Protein AF-W1VN50-F1 (afdb_monomer_lite)

Structure (mmCIF, N/CA/C/O backbone):
data_AF-W1VN50-F1
#
_entry.id   AF-W1VN50-F1
#
loop_
_atom_site.group_PDB
_atom_site.id
_atom_site.type_symbol
_atom_site.label_atom_id
_atom_site.label_alt_id
_atom_site.label_comp_id
_atom_site.label_asym_id
_atom_site.label_entity_id
_atom_site.label_seq_id
_atom_site.pdbx_PDB_ins_code
_atom_site.Cartn_x
_atom_site.Cartn_y
_atom_site.Cartn_z
_atom_site.occupancy
_atom_site.B_iso_or_equiv
_atom_site.auth_seq_id
_atom_site.auth_comp_id
_atom_site.auth_asym_id
_atom_site.auth_atom_id
_atom_site.pdbx_PDB_model_num
ATOM 1 N N . ALA A 1 1 ? 24.765 -1.405 -62.405 1.00 42.25 1 ALA A N 1
ATOM 2 C CA . ALA A 1 1 ? 23.324 -1.357 -62.111 1.00 42.25 1 ALA A CA 1
ATOM 3 C C . ALA A 1 1 ? 22.986 0.097 -61.826 1.00 42.25 1 ALA A C 1
ATOM 5 O O . ALA A 1 1 ? 23.658 0.687 -60.992 1.00 42.25 1 ALA A O 1
ATOM 6 N N . GLU A 1 2 ? 22.075 0.696 -62.594 1.00 47.69 2 GLU A N 1
ATOM 7 C CA . GLU A 1 2 ? 21.597 2.065 -62.342 1.00 47.69 2 GLU A CA 1
ATOM 8 C C . GLU A 1 2 ? 20.993 2.128 -60.924 1.00 47.69 2 GLU A C 1
ATOM 10 O O . GLU A 1 2 ? 20.237 1.220 -60.563 1.00 47.69 2 GLU A O 1
ATOM 15 N N . PRO A 1 3 ? 21.337 3.131 -60.097 1.00 59.56 3 PRO A N 1
ATOM 16 C CA . PRO A 1 3 ? 20.810 3.235 -58.743 1.00 59.56 3 PRO A CA 1
ATOM 17 C C . PRO A 1 3 ? 19.298 3.495 -58.790 1.00 59.56 3 PRO A C 1
ATOM 19 O O . PRO A 1 3 ? 18.839 4.464 -59.396 1.00 59.56 3 PRO A O 1
ATOM 22 N N . PHE A 1 4 ? 18.529 2.621 -58.133 1.00 58.59 4 PHE A N 1
ATOM 23 C CA . PHE A 1 4 ? 17.060 2.667 -58.024 1.00 58.59 4 PHE A CA 1
ATOM 24 C C . PHE A 1 4 ? 16.517 4.015 -57.506 1.00 58.59 4 PHE A C 1
ATOM 26 O O . PHE A 1 4 ? 15.360 4.352 -57.744 1.00 58.59 4 PHE A O 1
ATOM 33 N N . GLU A 1 5 ? 17.363 4.811 -56.854 1.00 56.72 5 GLU A N 1
ATOM 34 C CA . GLU A 1 5 ? 17.069 6.136 -56.299 1.00 56.72 5 GLU A CA 1
ATOM 35 C C . GLU A 1 5 ? 16.626 7.167 -57.352 1.00 56.72 5 GLU A C 1
ATOM 37 O O . GLU A 1 5 ? 15.852 8.066 -57.039 1.00 56.72 5 GLU A O 1
ATOM 42 N N . ARG A 1 6 ? 17.038 7.023 -58.622 1.00 62.38 6 ARG A N 1
ATOM 43 C CA . ARG A 1 6 ? 16.635 7.940 -59.711 1.00 62.38 6 ARG A CA 1
ATOM 44 C C . ARG A 1 6 ? 15.176 7.800 -60.153 1.00 62.38 6 ARG A C 1
ATOM 46 O O . ARG A 1 6 ? 14.688 8.658 -60.884 1.00 62.38 6 ARG A O 1
ATOM 53 N N . LEU A 1 7 ? 14.503 6.720 -59.757 1.00 65.81 7 LEU A N 1
ATOM 54 C CA . LEU A 1 7 ? 13.107 6.451 -60.112 1.00 65.81 7 LEU A CA 1
ATOM 55 C C . LEU A 1 7 ? 12.119 6.965 -59.056 1.00 65.81 7 LEU A C 1
ATOM 57 O O . LEU A 1 7 ? 10.909 6.909 -59.277 1.00 65.81 7 LEU A O 1
ATOM 61 N N . LEU A 1 8 ? 12.614 7.464 -57.919 1.00 62.00 8 LEU A N 1
ATOM 62 C CA . LEU A 1 8 ? 11.778 7.985 -56.846 1.00 62.00 8 LEU A CA 1
ATOM 63 C C . LEU A 1 8 ? 11.445 9.471 -57.097 1.00 62.00 8 LEU A C 1
ATOM 65 O O . LEU A 1 8 ? 12.336 10.252 -57.439 1.00 62.00 8 LEU A O 1
ATOM 69 N N . PRO A 1 9 ? 10.175 9.895 -56.942 1.00 67.19 9 PRO A N 1
ATOM 70 C CA . PRO A 1 9 ? 9.801 11.306 -56.998 1.00 67.19 9 PRO A CA 1
ATOM 71 C C . PRO A 1 9 ? 10.597 12.116 -55.968 1.00 67.19 9 PRO A C 1
ATOM 73 O O . PRO A 1 9 ? 10.735 11.683 -54.827 1.00 67.19 9 PRO A O 1
ATOM 76 N N . ALA A 1 10 ? 11.044 13.327 -56.322 1.00 62.62 10 ALA A N 1
ATOM 77 C CA . ALA A 1 10 ? 11.844 14.206 -55.450 1.00 62.62 10 ALA A CA 1
ATOM 78 C C . ALA A 1 10 ? 11.157 14.619 -54.124 1.00 62.62 10 ALA A C 1
ATOM 80 O O . ALA A 1 10 ? 11.752 15.303 -53.298 1.00 62.62 10 ALA A O 1
ATOM 81 N N . THR A 1 11 ? 9.895 14.229 -53.929 1.00 62.69 11 THR A N 1
ATOM 82 C CA . THR A 1 11 ? 9.109 14.422 -52.705 1.00 62.69 11 THR A CA 1
ATOM 83 C C . THR A 1 11 ? 9.267 13.289 -51.690 1.00 62.69 11 THR A C 1
ATOM 85 O O . THR A 1 11 ? 8.787 13.422 -50.568 1.00 62.69 11 THR A O 1
ATOM 88 N N . VAL A 1 12 ? 9.884 12.166 -52.069 1.00 58.66 12 VAL A N 1
ATOM 89 C CA . VAL A 1 12 ? 10.111 11.020 -51.183 1.00 58.66 12 VAL A CA 1
ATOM 90 C C . VAL A 1 12 ? 11.434 11.237 -50.454 1.00 58.66 12 VAL A C 1
ATOM 92 O O . VAL A 1 12 ? 12.504 11.095 -51.041 1.00 58.66 12 VAL A O 1
ATOM 95 N N . GLN A 1 13 ? 11.361 11.619 -49.178 1.00 59.81 13 GLN A N 1
ATOM 96 C CA . GLN A 1 13 ? 12.530 11.580 -48.301 1.00 59.81 13 GLN A CA 1
ATOM 97 C C . GLN A 1 13 ? 12.885 10.105 -48.070 1.00 59.81 13 GLN A C 1
ATOM 99 O O . GLN A 1 13 ? 11.982 9.330 -47.749 1.00 59.81 13 GLN A O 1
ATOM 104 N N . PRO A 1 14 ? 14.143 9.684 -48.267 1.00 57.91 14 PRO A N 1
ATOM 105 C CA . PRO A 1 14 ? 14.533 8.319 -47.956 1.00 57.91 14 PRO A CA 1
ATOM 106 C C . PRO A 1 14 ? 14.358 8.096 -46.449 1.00 57.91 14 PRO A C 1
ATOM 108 O O . PRO A 1 14 ? 14.993 8.779 -45.649 1.00 57.91 14 PRO A O 1
ATOM 111 N N . GLU A 1 15 ? 13.468 7.178 -46.064 1.00 58.28 15 GLU A N 1
ATOM 112 C CA . GLU A 1 15 ? 13.416 6.685 -44.687 1.00 58.28 15 GLU A CA 1
ATOM 113 C C . GLU A 1 15 ? 14.771 6.057 -44.355 1.00 58.28 15 GLU A C 1
ATOM 115 O O . GLU A 1 15 ? 15.309 5.266 -45.136 1.00 58.28 15 GLU A O 1
ATOM 120 N N . GLU A 1 16 ? 15.343 6.426 -43.208 1.00 65.75 16 GLU A N 1
ATOM 121 C CA . GLU A 1 16 ? 16.556 5.783 -42.718 1.00 65.75 16 GLU A CA 1
ATOM 122 C C . GLU A 1 16 ? 16.257 4.285 -42.532 1.00 65.75 16 GLU A C 1
ATOM 124 O O . GLU A 1 16 ? 15.329 3.934 -41.791 1.00 65.75 16 GLU A O 1
ATOM 129 N N . PRO A 1 17 ? 16.980 3.380 -43.220 1.00 70.19 17 PRO A N 1
ATOM 130 C CA . PRO A 1 17 ? 16.682 1.957 -43.173 1.00 70.19 17 PRO A CA 1
ATOM 131 C C . PRO A 1 17 ? 16.848 1.451 -41.739 1.00 70.19 17 PRO A C 1
ATOM 133 O O . PRO A 1 17 ? 17.961 1.325 -41.228 1.00 70.19 17 PRO A O 1
ATOM 136 N N . THR A 1 18 ? 15.722 1.174 -41.087 1.00 71.00 18 THR A N 1
ATOM 137 C CA . THR A 1 18 ? 15.686 0.745 -39.690 1.00 71.00 18 THR A CA 1
ATOM 138 C C . THR A 1 18 ? 15.710 -0.777 -39.634 1.00 71.00 18 THR A C 1
ATOM 140 O O . THR A 1 18 ? 14.863 -1.444 -40.226 1.00 71.00 18 THR A O 1
ATOM 143 N N . PHE A 1 19 ? 16.691 -1.336 -38.926 1.00 76.25 19 PHE A N 1
ATOM 144 C CA . PHE A 1 19 ? 16.802 -2.774 -38.699 1.00 76.25 19 PHE A CA 1
ATOM 145 C C . PHE A 1 19 ? 16.530 -3.097 -37.234 1.00 76.25 19 PHE A C 1
ATOM 147 O O . PHE A 1 19 ? 17.295 -2.711 -36.351 1.00 76.25 19 PHE A O 1
ATOM 154 N N . GLU A 1 20 ? 15.471 -3.861 -36.986 1.00 74.12 20 GLU A N 1
ATOM 155 C CA . GLU A 1 20 ? 15.183 -4.413 -35.667 1.00 74.12 20 GLU A CA 1
ATOM 156 C C . GLU A 1 20 ? 15.838 -5.787 -35.527 1.00 74.12 20 GLU A C 1
ATOM 158 O O . GLU A 1 20 ? 15.605 -6.699 -36.323 1.00 74.12 20 GLU A O 1
ATOM 163 N N . VAL A 1 21 ? 16.679 -5.945 -34.505 1.00 76.62 21 VAL A N 1
ATOM 164 C CA . VAL A 1 21 ? 17.376 -7.203 -34.230 1.00 76.62 21 VAL A CA 1
ATOM 165 C C . VAL A 1 21 ? 17.089 -7.623 -32.800 1.00 76.62 21 VAL A C 1
ATOM 167 O O . VAL A 1 21 ? 17.364 -6.895 -31.848 1.00 76.62 21 VAL A O 1
ATOM 170 N N . TRP A 1 22 ? 16.557 -8.832 -32.635 1.00 77.06 22 TRP A N 1
ATOM 171 C CA . TRP A 1 22 ? 16.337 -9.400 -31.313 1.00 77.06 22 TRP A CA 1
ATOM 172 C C . TRP A 1 22 ? 17.668 -9.855 -30.706 1.00 77.06 22 TRP A C 1
ATOM 174 O O . TRP A 1 22 ? 18.284 -10.816 -31.165 1.00 77.06 22 TRP A O 1
ATOM 184 N N . ALA A 1 23 ? 18.111 -9.161 -29.659 1.00 73.94 23 ALA A N 1
ATOM 185 C CA . ALA A 1 23 ? 19.405 -9.400 -29.022 1.00 73.94 23 ALA A CA 1
ATOM 186 C C . ALA A 1 23 ? 19.433 -10.582 -28.032 1.00 73.94 23 ALA A C 1
ATOM 188 O O . ALA A 1 23 ? 20.506 -10.994 -27.593 1.00 73.94 23 ALA A O 1
ATOM 189 N N . GLY A 1 24 ? 18.274 -11.139 -27.668 1.00 71.06 24 GLY A N 1
ATOM 190 C CA . GLY A 1 24 ? 18.160 -12.127 -26.594 1.00 71.06 24 GLY A CA 1
ATOM 191 C C . GLY A 1 24 ? 18.173 -11.514 -25.188 1.00 71.06 24 GLY A C 1
ATOM 192 O O . GLY A 1 24 ? 18.599 -10.378 -24.978 1.00 71.06 24 GLY A O 1
ATOM 193 N N . ALA A 1 25 ? 17.674 -12.267 -24.203 1.00 70.19 25 ALA A N 1
ATOM 194 C CA . ALA A 1 25 ? 17.566 -11.796 -22.820 1.00 70.19 25 ALA A CA 1
ATOM 195 C C . ALA A 1 25 ? 18.952 -11.470 -22.227 1.00 70.19 25 ALA A C 1
ATOM 197 O O . ALA A 1 25 ? 19.846 -12.317 -22.226 1.00 70.19 25 ALA A O 1
ATOM 198 N N . GLY A 1 26 ? 19.126 -10.242 -21.728 1.00 70.06 26 GLY A N 1
ATOM 199 C CA . GLY A 1 26 ? 20.339 -9.788 -21.035 1.00 70.06 26 GLY A CA 1
ATOM 200 C C . GLY A 1 26 ? 21.562 -9.504 -21.919 1.00 70.06 26 GLY A C 1
ATOM 201 O O . GLY A 1 26 ? 22.612 -9.155 -21.388 1.00 70.06 26 GLY A O 1
ATOM 202 N N . ARG A 1 27 ? 21.453 -9.632 -23.251 1.00 74.06 27 ARG A N 1
ATOM 203 C CA . ARG A 1 27 ? 22.552 -9.367 -24.207 1.00 74.06 27 ARG A CA 1
ATOM 204 C C . ARG A 1 27 ? 22.334 -8.124 -25.074 1.00 74.06 27 ARG A C 1
ATOM 206 O O . ARG A 1 27 ? 23.127 -7.868 -25.975 1.00 74.06 27 ARG A O 1
ATOM 213 N N . SER A 1 28 ? 21.300 -7.326 -24.804 1.00 73.69 28 SER A N 1
ATOM 214 C CA . SER A 1 28 ? 20.950 -6.146 -25.609 1.00 73.69 28 SER A CA 1
ATOM 215 C C . SER A 1 28 ? 22.062 -5.098 -25.653 1.00 73.69 28 SER A C 1
ATOM 217 O O . SER A 1 28 ? 22.408 -4.631 -26.734 1.00 73.69 28 SER A O 1
ATOM 219 N N . LYS A 1 29 ? 22.719 -4.816 -24.521 1.00 76.88 29 LYS A N 1
ATOM 220 C CA . LYS A 1 29 ? 23.850 -3.874 -24.446 1.00 76.88 29 LYS A CA 1
ATOM 221 C C . LYS A 1 29 ? 25.074 -4.350 -25.232 1.00 76.88 29 LYS A C 1
ATOM 223 O O . LYS A 1 29 ? 25.706 -3.555 -25.924 1.00 76.88 29 LYS A O 1
ATOM 228 N N . GLU A 1 30 ? 25.391 -5.642 -25.148 1.00 80.31 30 GLU A N 1
ATOM 229 C CA . GLU A 1 30 ? 26.509 -6.252 -25.880 1.00 80.31 30 GLU A CA 1
ATOM 230 C C . GLU A 1 30 ? 26.230 -6.263 -27.388 1.00 80.31 30 GLU A C 1
ATOM 232 O O . GLU A 1 30 ? 27.060 -5.821 -28.179 1.00 80.31 30 GLU A O 1
ATOM 237 N N . MET A 1 31 ? 25.021 -6.667 -27.783 1.00 80.19 31 MET A N 1
ATOM 238 C CA . MET A 1 31 ? 24.580 -6.655 -29.176 1.00 80.19 31 MET A CA 1
ATOM 239 C C . MET A 1 31 ? 24.488 -5.238 -29.740 1.00 80.19 31 MET A C 1
ATOM 241 O O . MET A 1 31 ? 24.864 -5.033 -30.885 1.00 80.19 31 MET A O 1
ATOM 245 N N . THR A 1 32 ? 24.070 -4.251 -28.946 1.00 80.88 32 THR A N 1
ATOM 246 C CA . THR A 1 32 ? 24.037 -2.834 -29.340 1.00 80.88 32 THR A CA 1
ATOM 247 C C . THR A 1 32 ? 25.447 -2.305 -29.596 1.00 80.88 32 THR A C 1
ATOM 249 O O . THR A 1 32 ? 25.691 -1.655 -30.611 1.00 80.88 32 THR A O 1
ATOM 252 N N . ALA A 1 33 ? 26.406 -2.634 -28.724 1.00 83.12 33 ALA A N 1
ATOM 253 C CA . ALA A 1 33 ? 27.805 -2.250 -28.898 1.00 83.12 33 ALA A CA 1
ATOM 254 C C . ALA A 1 33 ? 28.452 -2.937 -30.117 1.00 83.12 33 ALA A C 1
ATOM 256 O O . ALA A 1 33 ? 29.161 -2.285 -30.890 1.00 83.12 33 ALA A O 1
ATOM 257 N N . LEU A 1 34 ? 28.182 -4.232 -30.320 1.00 84.31 34 LEU A N 1
ATOM 258 C CA . LEU A 1 34 ? 28.664 -4.999 -31.473 1.00 84.31 34 LEU A CA 1
ATOM 259 C C . LEU A 1 34 ? 28.030 -4.525 -32.783 1.00 84.31 34 LEU A C 1
ATOM 261 O O . LEU A 1 34 ? 28.753 -4.312 -33.752 1.00 84.31 34 LEU A O 1
ATOM 265 N N . ALA A 1 35 ? 26.714 -4.304 -32.804 1.00 84.19 35 ALA A N 1
ATOM 266 C CA . ALA A 1 35 ? 25.985 -3.785 -33.955 1.00 84.19 35 ALA A CA 1
ATOM 267 C C . ALA A 1 35 ? 26.514 -2.404 -34.337 1.00 84.19 35 ALA A C 1
ATOM 269 O O . ALA A 1 35 ? 26.897 -2.203 -35.485 1.00 84.19 35 ALA A O 1
ATOM 270 N N . LYS A 1 36 ? 26.648 -1.490 -33.369 1.00 84.69 36 LYS A N 1
ATOM 271 C CA . LYS A 1 36 ? 27.214 -0.162 -33.620 1.00 84.69 36 LYS A CA 1
ATOM 272 C C . LYS A 1 36 ? 28.626 -0.254 -34.198 1.00 84.69 36 LYS A C 1
ATOM 274 O O . LYS A 1 36 ? 28.929 0.408 -35.180 1.00 84.69 36 LYS A O 1
ATOM 279 N N . THR A 1 37 ? 29.477 -1.116 -33.641 1.00 85.75 37 THR A N 1
ATOM 280 C CA . THR A 1 37 ? 30.861 -1.288 -34.115 1.00 85.75 37 THR A CA 1
ATOM 281 C C . THR A 1 37 ? 30.929 -1.893 -35.521 1.00 85.75 37 THR A C 1
ATOM 283 O O . THR A 1 37 ? 31.704 -1.423 -36.353 1.00 85.75 37 THR A O 1
ATOM 286 N N . TYR A 1 38 ? 30.125 -2.920 -35.802 1.00 84.94 38 TYR A N 1
ATOM 287 C CA . TYR A 1 38 ? 30.073 -3.576 -37.109 1.00 84.94 38 TYR A CA 1
ATOM 288 C C . TYR A 1 38 ? 29.513 -2.637 -38.180 1.00 84.94 38 TYR A C 1
ATOM 290 O O . TYR A 1 38 ? 30.124 -2.460 -39.233 1.00 84.94 38 TYR A O 1
ATOM 298 N N . PHE A 1 39 ? 28.385 -1.986 -37.898 1.00 83.25 39 PHE A N 1
ATOM 299 C CA . PHE A 1 39 ? 27.715 -1.124 -38.860 1.00 83.25 39 PHE A CA 1
ATOM 300 C C . PHE A 1 39 ? 28.443 0.208 -39.071 1.00 83.25 39 PHE A C 1
ATOM 302 O O . PHE A 1 39 ? 28.541 0.635 -40.217 1.00 83.25 39 PHE A O 1
ATOM 309 N N . ASP A 1 40 ? 29.064 0.807 -38.048 1.00 83.81 40 ASP A N 1
ATOM 310 C CA . ASP A 1 40 ? 29.972 1.952 -38.244 1.00 83.81 40 ASP A CA 1
ATOM 311 C C . ASP A 1 40 ? 31.201 1.558 -39.099 1.00 83.81 40 ASP A C 1
ATOM 313 O O . ASP A 1 40 ? 31.768 2.392 -39.805 1.00 83.81 40 ASP A O 1
ATOM 317 N N . GLY A 1 41 ? 31.621 0.286 -39.062 1.00 82.44 41 GLY A N 1
ATOM 318 C CA . GLY A 1 41 ? 32.699 -0.249 -39.901 1.00 82.44 41 GLY A CA 1
ATOM 319 C C . GLY A 1 41 ? 32.308 -0.448 -41.370 1.00 82.44 41 GLY A C 1
ATOM 320 O O . GLY A 1 41 ? 33.146 -0.266 -42.251 1.00 82.44 41 GLY A O 1
ATOM 321 N N . VAL A 1 42 ? 31.045 -0.794 -41.635 1.00 83.00 42 VAL A N 1
ATOM 322 C CA . VAL A 1 42 ? 30.505 -1.015 -42.989 1.00 83.00 42 VAL A CA 1
ATOM 323 C C . VAL A 1 42 ? 30.030 0.289 -43.638 1.00 83.00 42 VAL A C 1
ATOM 325 O O . VAL A 1 42 ? 30.281 0.510 -44.820 1.00 83.00 42 VAL A O 1
ATOM 328 N N . PHE A 1 43 ? 29.363 1.156 -42.873 1.00 81.25 43 PHE A N 1
ATOM 329 C CA . PHE A 1 43 ? 28.684 2.359 -43.370 1.00 81.25 43 PHE A CA 1
ATOM 330 C C . PHE A 1 43 ? 29.434 3.670 -43.082 1.00 81.25 43 PHE A C 1
ATOM 332 O O . PHE A 1 43 ? 29.059 4.719 -43.601 1.00 81.25 43 PHE A O 1
ATOM 339 N N . GLY A 1 44 ? 30.523 3.621 -42.309 1.00 77.50 44 GLY A N 1
ATOM 340 C CA . GLY A 1 44 ? 31.320 4.784 -41.921 1.00 77.50 44 GLY A CA 1
ATOM 341 C C . GLY A 1 44 ? 31.048 5.230 -40.483 1.00 77.50 44 GLY A C 1
ATOM 342 O O . GLY A 1 44 ? 29.949 5.076 -39.951 1.00 77.50 44 GLY A O 1
ATOM 343 N N . ARG A 1 45 ? 32.075 5.785 -39.825 1.00 73.44 45 ARG A N 1
ATOM 344 C CA . ARG A 1 45 ? 31.989 6.202 -38.415 1.00 73.44 45 ARG A CA 1
ATOM 345 C C . ARG A 1 45 ? 30.846 7.192 -38.199 1.00 73.44 45 ARG A C 1
ATOM 347 O O . ARG A 1 45 ? 30.899 8.298 -38.728 1.00 73.44 45 ARG A O 1
ATOM 354 N N . GLY A 1 46 ? 29.897 6.826 -37.338 1.00 72.00 46 GLY A N 1
ATOM 355 C CA . GLY A 1 46 ? 28.799 7.705 -36.936 1.00 72.00 46 GLY A CA 1
ATOM 356 C C . GLY A 1 46 ? 27.634 7.734 -37.921 1.00 72.00 46 GLY A C 1
ATOM 357 O O . GLY A 1 46 ? 26.724 8.531 -37.730 1.00 72.00 46 GLY A O 1
ATOM 358 N N . ALA A 1 47 ? 27.645 6.873 -38.943 1.00 70.94 47 ALA A N 1
ATOM 359 C CA . ALA A 1 47 ? 26.521 6.699 -39.857 1.00 70.94 47 ALA A CA 1
ATOM 360 C C . ALA A 1 47 ? 25.377 5.880 -39.236 1.00 70.94 47 ALA A C 1
ATOM 362 O O . ALA A 1 47 ? 24.303 5.803 -39.825 1.00 70.94 47 ALA A O 1
ATOM 363 N N . THR A 1 48 ? 25.596 5.244 -38.076 1.00 73.56 48 THR A N 1
ATOM 364 C CA . THR A 1 48 ? 24.607 4.355 -37.457 1.00 73.56 48 THR A CA 1
ATOM 365 C C . THR A 1 48 ? 24.161 4.842 -36.085 1.00 73.56 48 THR A C 1
ATOM 367 O O . THR A 1 48 ? 24.971 5.094 -35.188 1.00 73.56 48 THR A O 1
ATOM 370 N N . ASN A 1 49 ? 22.842 4.954 -35.923 1.00 74.38 49 ASN A N 1
ATOM 371 C CA . ASN A 1 49 ? 22.187 5.188 -34.645 1.00 74.38 49 ASN A CA 1
ATOM 372 C C . ASN A 1 49 ? 21.572 3.870 -34.178 1.00 74.38 49 ASN A C 1
ATOM 374 O O . ASN A 1 49 ? 20.796 3.251 -34.901 1.00 74.38 49 ASN A O 1
ATOM 378 N N . VAL A 1 50 ? 21.949 3.426 -32.981 1.00 72.06 50 VAL A N 1
ATOM 379 C CA . VAL A 1 50 ? 21.439 2.181 -32.403 1.00 72.06 50 VAL A CA 1
ATOM 380 C C . VAL A 1 50 ? 20.688 2.526 -31.130 1.00 72.06 50 VAL A C 1
ATOM 382 O O . VAL A 1 50 ? 21.256 3.119 -30.212 1.00 72.06 50 VAL A O 1
ATOM 385 N N . TYR A 1 51 ? 19.414 2.155 -31.099 1.00 69.44 51 TYR A N 1
ATOM 386 C CA . TYR A 1 51 ? 18.529 2.342 -29.960 1.00 69.44 51 TYR A CA 1
ATOM 387 C C . TYR A 1 51 ? 18.239 0.983 -29.332 1.00 69.44 51 TYR A C 1
ATOM 389 O O . TYR A 1 51 ? 17.950 0.017 -30.037 1.00 69.44 51 TYR A O 1
ATOM 397 N N . ASP A 1 52 ? 18.330 0.914 -28.008 1.00 70.50 52 ASP A N 1
ATOM 398 C CA . ASP A 1 52 ? 17.904 -0.252 -27.244 1.00 70.50 52 ASP A CA 1
ATOM 399 C C . ASP A 1 52 ? 16.544 0.055 -26.605 1.00 70.50 52 ASP A C 1
ATOM 401 O O . ASP A 1 52 ? 16.364 1.104 -25.982 1.00 70.50 52 ASP A O 1
ATOM 405 N N . ASN A 1 53 ? 15.594 -0.869 -26.739 1.00 66.62 53 ASN A N 1
ATOM 406 C CA . ASN A 1 53 ? 14.276 -0.774 -26.107 1.00 66.62 53 ASN A CA 1
ATOM 407 C C . ASN A 1 53 ? 14.308 -1.220 -24.634 1.00 66.62 53 ASN A C 1
ATOM 409 O O . ASN A 1 53 ? 13.270 -1.322 -23.980 1.00 66.62 53 ASN A O 1
ATOM 413 N N . ASP 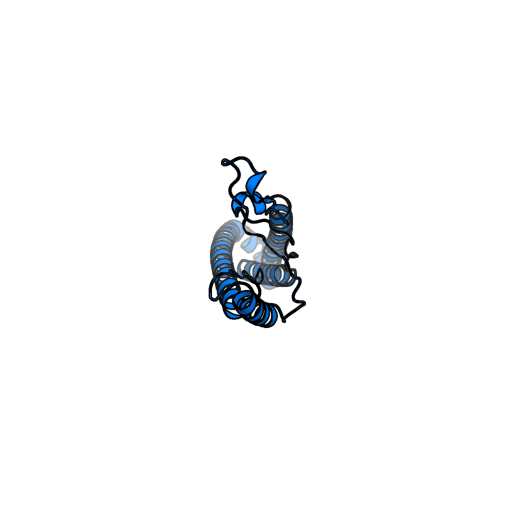A 1 54 ? 15.502 -1.448 -24.082 1.00 67.44 54 ASP A N 1
ATOM 414 C CA . ASP A 1 54 ? 15.723 -1.911 -22.717 1.00 67.44 54 ASP A CA 1
ATOM 415 C C . ASP A 1 54 ? 15.633 -0.818 -21.630 1.00 67.44 54 ASP A C 1
ATOM 417 O O . ASP A 1 54 ? 16.237 -0.907 -20.556 1.00 67.44 54 ASP A O 1
ATOM 421 N N . PHE A 1 55 ? 14.839 0.229 -21.888 1.00 60.66 55 PHE A N 1
ATOM 422 C CA . PHE A 1 55 ? 14.602 1.362 -20.980 1.00 60.66 55 PHE A CA 1
ATOM 423 C C . PHE A 1 55 ? 14.202 0.911 -19.557 1.00 60.66 55 PHE A C 1
ATOM 425 O O . PHE A 1 55 ? 14.493 1.593 -18.576 1.00 60.66 55 PHE A O 1
ATOM 432 N N . GLY A 1 56 ? 13.593 -0.273 -19.433 1.00 58.59 56 GLY A N 1
ATOM 433 C CA . GLY A 1 56 ? 13.166 -0.882 -18.175 1.00 58.59 56 GLY A CA 1
ATOM 434 C C . GLY A 1 56 ? 14.129 -1.877 -17.510 1.00 58.59 56 GLY A C 1
ATOM 435 O O . GLY A 1 56 ? 13.717 -2.463 -16.517 1.00 58.59 56 GLY A O 1
ATOM 436 N N . GLN A 1 57 ? 15.361 -2.121 -17.985 1.00 59.59 57 GLN A N 1
ATOM 437 C CA . GLN A 1 57 ? 16.345 -2.978 -17.271 1.00 59.59 57 GLN A CA 1
ATOM 438 C C . GLN A 1 57 ? 17.537 -2.214 -16.685 1.00 59.59 57 GLN A C 1
ATOM 440 O O . GLN A 1 57 ? 18.449 -2.824 -16.123 1.00 59.59 57 GLN A O 1
ATOM 445 N N . SER A 1 58 ? 17.565 -0.880 -16.753 1.00 66.94 58 SER A N 1
ATOM 446 C CA . SER A 1 58 ? 18.555 -0.138 -15.965 1.00 66.94 58 SER A CA 1
ATOM 447 C C . SER A 1 58 ? 18.266 -0.353 -14.475 1.00 66.94 58 SER A C 1
ATOM 449 O O . SER A 1 58 ? 17.305 0.204 -13.946 1.00 66.94 58 SER A O 1
ATOM 451 N N . GLU A 1 59 ? 19.078 -1.181 -13.805 1.00 72.44 59 GLU A N 1
ATOM 452 C CA . GLU A 1 59 ? 18.889 -1.555 -12.392 1.00 72.44 59 GLU A CA 1
ATOM 453 C C . GLU A 1 59 ? 18.768 -0.323 -11.485 1.00 72.44 59 GLU A C 1
ATOM 455 O O . GLU A 1 59 ? 17.904 -0.280 -10.606 1.00 72.44 59 GLU A O 1
ATOM 460 N N . ASP A 1 60 ? 19.560 0.717 -11.760 1.00 79.56 60 ASP A N 1
ATOM 461 C CA . ASP A 1 60 ? 19.519 1.984 -11.029 1.00 79.56 60 ASP A CA 1
ATOM 462 C C . ASP A 1 60 ? 18.193 2.727 -11.228 1.00 79.56 60 ASP A C 1
ATOM 464 O O . ASP A 1 60 ? 17.581 3.181 -10.258 1.00 79.56 60 ASP A O 1
ATOM 468 N N . PHE A 1 61 ? 17.706 2.811 -12.471 1.00 81.12 61 PHE A N 1
ATOM 469 C CA . PHE A 1 61 ? 16.438 3.471 -12.780 1.00 81.12 61 PHE A CA 1
ATOM 470 C C . PHE A 1 61 ? 15.266 2.737 -12.126 1.00 81.12 61 PHE A C 1
ATOM 472 O O . PHE A 1 61 ? 14.457 3.360 -11.439 1.00 81.12 61 PHE A O 1
ATOM 479 N N . ASN A 1 62 ? 15.217 1.409 -12.255 1.00 81.75 62 ASN A N 1
ATOM 480 C CA . ASN A 1 62 ? 14.180 0.587 -11.633 1.00 81.75 62 ASN A CA 1
ATOM 481 C C . ASN A 1 62 ? 14.171 0.727 -10.114 1.00 81.75 62 ASN A C 1
ATOM 483 O O . ASN A 1 62 ? 13.102 0.819 -9.507 1.00 81.75 62 ASN A O 1
ATOM 487 N N . ARG A 1 63 ? 15.351 0.763 -9.487 1.00 85.69 63 ARG A N 1
ATOM 488 C CA . ARG A 1 63 ? 15.477 0.921 -8.040 1.00 85.69 63 ARG A CA 1
ATOM 489 C C . ARG A 1 63 ? 14.969 2.282 -7.579 1.00 85.69 63 ARG A C 1
ATOM 491 O O . ARG A 1 63 ? 14.176 2.337 -6.640 1.00 85.69 63 ARG A O 1
ATOM 498 N N . VAL A 1 64 ? 15.400 3.365 -8.227 1.00 88.56 64 VAL A N 1
ATOM 499 C CA . VAL A 1 64 ? 14.963 4.725 -7.881 1.00 88.56 64 VAL A CA 1
ATOM 500 C C . VAL A 1 64 ? 13.464 4.878 -8.122 1.00 88.56 64 VAL A C 1
ATOM 502 O O . VAL A 1 64 ? 12.752 5.313 -7.221 1.00 88.56 64 VAL A O 1
ATOM 505 N N . PHE A 1 65 ? 12.962 4.434 -9.275 1.00 86.62 65 PHE A N 1
ATOM 506 C CA . PHE A 1 65 ? 11.539 4.478 -9.604 1.00 86.62 65 PHE A CA 1
ATOM 507 C C . PHE A 1 65 ? 10.692 3.709 -8.582 1.00 86.62 65 PHE A C 1
ATOM 509 O O . PHE A 1 65 ? 9.726 4.249 -8.039 1.00 86.62 65 PHE A O 1
ATOM 516 N N . THR A 1 66 ? 11.093 2.479 -8.246 1.00 88.06 66 THR A N 1
ATOM 517 C CA . THR A 1 66 ? 10.398 1.656 -7.244 1.00 88.06 66 THR A CA 1
ATOM 518 C C . THR A 1 66 ? 10.386 2.336 -5.877 1.00 88.06 66 THR A C 1
ATOM 520 O O . THR A 1 66 ? 9.344 2.368 -5.220 1.00 88.06 66 THR A O 1
ATOM 523 N N . LEU A 1 67 ? 11.510 2.918 -5.445 1.00 91.62 67 LEU A N 1
ATOM 524 C CA . LEU A 1 67 ? 11.596 3.637 -4.171 1.00 91.62 67 LEU A CA 1
ATOM 525 C C . LEU A 1 67 ? 10.716 4.888 -4.155 1.00 91.62 67 LEU A C 1
ATOM 527 O O . LEU A 1 67 ? 10.013 5.116 -3.172 1.00 91.62 67 LEU A O 1
ATOM 531 N N . SER A 1 68 ? 10.706 5.671 -5.234 1.00 93.69 68 SER A N 1
ATOM 532 C CA . SER A 1 68 ? 9.876 6.873 -5.346 1.00 93.69 68 SER A CA 1
ATOM 533 C C . SER A 1 68 ? 8.385 6.541 -5.304 1.00 93.69 68 SER A C 1
ATOM 535 O O . SER A 1 68 ? 7.644 7.155 -4.536 1.00 93.69 68 SER A O 1
ATOM 537 N N . VAL A 1 69 ? 7.941 5.536 -6.068 1.00 91.31 69 VAL A N 1
ATOM 538 C CA . VAL A 1 69 ? 6.534 5.101 -6.085 1.00 91.31 69 VAL A CA 1
ATOM 539 C C . VAL A 1 69 ? 6.127 4.502 -4.740 1.00 91.31 69 VAL A C 1
ATOM 541 O O . VAL A 1 69 ? 5.062 4.831 -4.219 1.00 91.31 69 VAL A O 1
ATOM 544 N N . THR A 1 70 ? 6.986 3.679 -4.133 1.00 91.44 70 THR A N 1
ATOM 545 C CA . THR A 1 70 ? 6.726 3.114 -2.800 1.00 91.44 70 THR A CA 1
ATOM 546 C C . THR A 1 70 ? 6.636 4.219 -1.750 1.00 91.44 70 THR A C 1
ATOM 548 O O . THR A 1 70 ? 5.707 4.222 -0.946 1.00 91.44 70 THR A O 1
ATOM 551 N N . GLY A 1 71 ? 7.547 5.196 -1.784 1.00 94.19 71 GLY A N 1
ATOM 552 C CA . GLY A 1 71 ? 7.530 6.351 -0.890 1.00 94.19 71 GLY A CA 1
ATOM 553 C C . GLY A 1 71 ? 6.237 7.156 -1.017 1.00 94.19 71 GLY A C 1
ATOM 554 O O . GLY A 1 71 ? 5.570 7.404 -0.014 1.00 94.19 71 GLY A O 1
ATOM 555 N N . ALA A 1 72 ? 5.830 7.492 -2.244 1.00 95.19 72 ALA A N 1
ATOM 556 C CA . ALA A 1 72 ? 4.559 8.167 -2.502 1.00 95.19 72 ALA A CA 1
ATOM 557 C C . ALA A 1 72 ? 3.359 7.354 -1.982 1.00 95.19 72 ALA A C 1
ATOM 559 O O . ALA A 1 72 ? 2.473 7.909 -1.331 1.00 95.19 72 ALA A O 1
ATOM 560 N N . GLY A 1 73 ? 3.360 6.035 -2.198 1.00 93.56 73 GLY A N 1
ATOM 561 C CA . GLY A 1 73 ? 2.337 5.127 -1.681 1.00 93.56 73 GLY A CA 1
ATOM 562 C C . GLY A 1 73 ? 2.235 5.150 -0.155 1.00 93.56 73 GLY A C 1
ATOM 563 O O . GLY A 1 73 ? 1.133 5.252 0.381 1.00 93.56 73 GLY A O 1
ATOM 564 N N . VAL A 1 74 ? 3.369 5.138 0.553 1.00 93.69 74 VAL A N 1
ATOM 565 C CA . VAL A 1 74 ? 3.405 5.250 2.020 1.00 93.69 74 VAL A CA 1
ATOM 566 C C . VAL A 1 74 ? 2.819 6.584 2.485 1.00 93.69 74 VAL A C 1
ATOM 568 O O . VAL A 1 74 ? 1.995 6.591 3.396 1.00 93.69 74 VAL A O 1
ATOM 571 N N . PHE A 1 75 ? 3.168 7.705 1.847 1.00 95.81 75 PHE A N 1
ATOM 572 C CA . PHE A 1 75 ? 2.595 9.010 2.199 1.00 95.81 75 PHE A CA 1
ATOM 573 C C . PHE A 1 75 ? 1.077 9.051 2.006 1.00 95.81 75 PHE A C 1
ATOM 575 O O . PHE A 1 75 ? 0.357 9.471 2.912 1.00 95.81 75 PHE A O 1
ATOM 582 N N . ILE A 1 76 ? 0.579 8.574 0.863 1.00 95.06 76 ILE A N 1
ATOM 583 C CA . ILE A 1 76 ? -0.863 8.495 0.581 1.00 95.06 76 ILE A CA 1
ATOM 584 C C . ILE A 1 76 ? -1.560 7.622 1.627 1.00 95.06 76 ILE A C 1
ATOM 586 O O . ILE A 1 76 ? -2.621 7.980 2.141 1.00 95.06 76 ILE A O 1
ATOM 590 N N . MET A 1 77 ? -0.943 6.500 1.986 1.00 92.88 77 MET A N 1
ATOM 591 C CA . MET A 1 77 ? -1.483 5.590 2.982 1.00 92.88 77 MET A CA 1
ATOM 592 C C . MET A 1 77 ? -1.546 6.232 4.375 1.00 92.88 77 MET A C 1
ATOM 594 O O . MET A 1 77 ? -2.559 6.088 5.055 1.00 92.88 77 MET A O 1
ATOM 598 N N . VAL A 1 78 ? -0.520 6.985 4.786 1.00 94.12 78 VAL A N 1
ATOM 599 C CA . VAL A 1 78 ? -0.528 7.742 6.050 1.00 94.12 78 VAL A CA 1
ATOM 600 C C . VAL A 1 78 ? -1.637 8.794 6.049 1.00 94.12 78 VAL A C 1
ATOM 602 O O . VAL A 1 78 ? -2.376 8.896 7.025 1.00 94.12 78 VAL A O 1
ATOM 605 N N . LEU A 1 79 ? -1.812 9.539 4.954 1.00 95.25 79 LEU A N 1
ATOM 606 C CA . LEU A 1 79 ? -2.890 10.526 4.836 1.00 95.25 79 LEU A CA 1
ATOM 607 C C . LEU A 1 79 ? -4.275 9.873 4.968 1.00 95.25 79 LEU A C 1
ATOM 609 O O . LEU A 1 79 ? -5.129 10.376 5.700 1.00 95.25 79 LEU A O 1
ATOM 613 N N . GLY A 1 80 ? -4.480 8.720 4.326 1.00 93.06 80 GLY A N 1
ATOM 614 C CA . GLY A 1 80 ? -5.704 7.932 4.472 1.00 93.06 80 GLY A CA 1
ATOM 615 C C . GLY A 1 80 ? -5.912 7.411 5.898 1.00 93.06 80 GLY A C 1
ATOM 616 O O . GLY A 1 80 ? -7.013 7.511 6.440 1.00 93.06 80 GLY A O 1
ATOM 617 N N . ALA A 1 81 ? -4.847 6.916 6.537 1.00 92.56 81 ALA A N 1
ATOM 618 C CA . ALA A 1 81 ? -4.871 6.426 7.913 1.00 92.56 81 ALA A CA 1
ATOM 619 C C . ALA A 1 81 ? -5.274 7.521 8.908 1.00 92.56 81 ALA A C 1
ATOM 621 O O . ALA A 1 81 ? -6.107 7.282 9.779 1.00 92.56 81 ALA A O 1
ATOM 622 N N . LEU A 1 82 ? -4.743 8.736 8.754 1.00 94.31 82 LEU A N 1
ATOM 623 C CA . LEU A 1 82 ? -5.115 9.881 9.588 1.00 94.31 82 LEU A CA 1
ATOM 624 C C . LEU A 1 82 ? -6.603 10.226 9.450 1.00 94.31 82 LEU A C 1
ATOM 626 O O . LEU A 1 82 ? -7.272 10.484 10.453 1.00 94.31 82 LEU A O 1
ATOM 630 N N . GLY A 1 83 ? -7.138 10.180 8.226 1.00 93.50 83 GLY A N 1
ATOM 631 C CA . GLY A 1 83 ? -8.567 10.370 7.975 1.00 93.50 83 GLY A CA 1
ATOM 632 C C . GLY A 1 83 ? -9.425 9.311 8.668 1.00 93.50 83 GLY A C 1
ATOM 633 O O . GLY A 1 83 ? -10.397 9.647 9.347 1.00 93.50 83 GLY A O 1
ATOM 634 N N . LEU A 1 84 ? -9.028 8.041 8.561 1.00 92.38 84 LEU A N 1
ATOM 635 C CA . LEU A 1 84 ? -9.714 6.932 9.221 1.00 92.38 84 LEU A CA 1
ATOM 636 C C . LEU A 1 84 ? -9.695 7.074 10.749 1.00 92.38 84 LEU A C 1
ATOM 638 O O . LEU A 1 84 ? -10.739 6.939 11.386 1.00 92.38 84 LEU A O 1
ATOM 642 N N . ILE A 1 85 ? -8.535 7.390 11.333 1.00 92.00 85 ILE A N 1
ATOM 643 C CA . ILE A 1 85 ? -8.382 7.600 12.779 1.00 92.00 85 ILE A CA 1
ATOM 644 C C . ILE A 1 85 ? -9.305 8.726 13.251 1.00 92.00 85 ILE A C 1
ATOM 646 O O . ILE A 1 85 ? -9.976 8.578 14.270 1.00 92.00 85 ILE A O 1
ATOM 650 N N . ASN A 1 86 ? -9.398 9.828 12.504 1.00 93.81 86 ASN A N 1
ATOM 651 C CA . ASN A 1 86 ? -10.272 10.942 12.866 1.00 93.81 86 ASN A CA 1
ATOM 652 C C . ASN A 1 86 ? -11.753 10.523 12.909 1.00 93.81 86 ASN A C 1
ATOM 654 O O . ASN A 1 86 ? -12.456 10.798 13.882 1.00 93.81 86 ASN A O 1
ATOM 658 N N . ILE A 1 87 ? -12.220 9.803 11.886 1.00 91.81 87 ILE A N 1
ATOM 659 C CA . ILE A 1 87 ? -13.605 9.311 11.827 1.00 91.81 87 ILE A CA 1
ATOM 660 C C . ILE A 1 87 ? -13.871 8.301 12.950 1.00 91.81 87 ILE A C 1
ATOM 662 O O . ILE A 1 87 ? -14.909 8.375 13.615 1.00 91.81 87 ILE A O 1
ATOM 666 N N . SER A 1 88 ? -12.927 7.392 13.201 1.00 89.56 88 SER A N 1
ATOM 667 C CA . SER A 1 88 ? -13.033 6.414 14.285 1.00 89.56 88 SER A CA 1
ATOM 668 C C . SER A 1 88 ? -13.137 7.103 15.649 1.00 89.56 88 SER A C 1
ATOM 670 O O . SER A 1 88 ? -14.067 6.833 16.407 1.00 89.56 88 SER A O 1
ATOM 672 N N . LEU A 1 89 ? -12.278 8.089 15.932 1.00 90.62 89 LEU A N 1
ATOM 673 C CA . LEU A 1 89 ? -12.308 8.856 17.181 1.00 90.62 89 LEU A CA 1
ATOM 674 C C . LEU A 1 89 ? -13.650 9.560 17.408 1.00 90.62 89 LEU A C 1
ATOM 676 O O . LEU A 1 89 ? -14.183 9.532 18.521 1.00 90.62 89 LEU A O 1
ATOM 680 N N . VAL A 1 90 ? -14.209 10.184 16.368 1.00 91.69 90 VAL A N 1
ATOM 681 C CA . VAL A 1 90 ? -15.531 10.824 16.443 1.00 91.69 90 VAL A CA 1
ATOM 682 C C . VAL A 1 90 ? -16.620 9.786 16.722 1.00 91.69 90 VAL A C 1
ATOM 684 O O . VAL A 1 90 ? -17.448 9.988 17.612 1.00 91.69 90 VAL A O 1
ATOM 687 N N . THR A 1 91 ? -16.585 8.650 16.026 1.00 88.50 91 THR A N 1
ATOM 688 C CA . THR A 1 91 ? -17.567 7.566 16.180 1.00 88.50 91 THR A CA 1
ATOM 689 C C . THR A 1 91 ? -17.519 6.956 17.580 1.00 88.50 91 THR A C 1
ATOM 691 O O . THR A 1 91 ? -18.557 6.772 18.218 1.00 88.50 91 THR A O 1
ATOM 694 N N . VAL A 1 92 ? -16.318 6.697 18.106 1.00 86.50 92 VAL A N 1
ATOM 695 C CA . VAL A 1 92 ? -16.131 6.193 19.470 1.00 86.50 92 VAL A CA 1
ATOM 696 C C . VAL A 1 92 ? -16.710 7.182 20.474 1.00 86.50 92 VAL A C 1
ATOM 698 O O . VAL A 1 92 ? -17.454 6.763 21.359 1.00 86.50 92 VAL A O 1
ATOM 701 N N . ARG A 1 93 ? -16.453 8.490 20.309 1.00 88.62 93 ARG A N 1
ATOM 702 C CA . ARG A 1 93 ? -17.006 9.538 21.185 1.00 88.62 93 ARG A CA 1
ATOM 703 C C . ARG A 1 93 ? -18.531 9.562 21.198 1.00 88.62 93 ARG A C 1
ATOM 705 O O . ARG A 1 93 ? -19.115 9.678 22.273 1.00 88.62 93 ARG A O 1
ATOM 712 N N . GLN A 1 94 ? -19.171 9.409 20.040 1.00 89.38 94 GLN A N 1
ATOM 713 C CA . GLN A 1 94 ? -20.633 9.360 19.933 1.00 89.38 94 GLN A CA 1
ATOM 714 C C . GLN A 1 94 ? -21.233 8.159 20.682 1.00 89.38 94 GLN A C 1
ATOM 716 O O . GLN A 1 94 ? -22.302 8.276 21.275 1.00 89.38 94 GLN A O 1
ATOM 721 N N . ARG A 1 95 ? -20.523 7.024 20.724 1.00 87.50 95 ARG A N 1
ATOM 722 C CA . ARG A 1 95 ? -20.989 5.774 21.350 1.00 87.50 95 ARG A CA 1
ATOM 723 C C . ARG A 1 95 ? -20.558 5.608 22.818 1.00 87.50 95 ARG A C 1
ATOM 725 O O . ARG A 1 95 ? -20.856 4.579 23.425 1.00 87.50 95 ARG A O 1
ATOM 732 N N . ILE A 1 96 ? -19.896 6.603 23.432 1.00 86.69 96 ILE A N 1
ATOM 733 C CA . ILE A 1 96 ? -19.394 6.520 24.824 1.00 86.69 96 ILE A CA 1
ATOM 734 C C . ILE A 1 96 ? -20.513 6.207 25.825 1.00 86.69 96 ILE A C 1
ATOM 736 O O . ILE A 1 96 ? -20.315 5.373 26.709 1.00 86.69 96 ILE A O 1
ATOM 740 N N . HIS A 1 97 ? -21.680 6.848 25.700 1.00 86.81 97 HIS A N 1
ATOM 741 C CA . HIS A 1 97 ? -22.799 6.621 26.623 1.00 86.81 97 HIS A CA 1
ATOM 742 C C . HIS A 1 97 ? -23.324 5.181 26.537 1.00 86.81 97 HIS A C 1
ATOM 744 O O . HIS A 1 97 ? -23.519 4.531 27.562 1.00 86.81 97 HIS A O 1
ATOM 750 N N . GLU A 1 98 ? -23.466 4.640 25.327 1.00 86.19 98 GLU A N 1
ATOM 751 C CA . GLU A 1 98 ? -23.900 3.256 25.110 1.00 86.19 98 GLU A CA 1
ATOM 752 C C . GLU A 1 98 ? -22.889 2.242 25.661 1.00 86.19 98 GLU A C 1
ATOM 754 O O . GLU A 1 98 ? -23.265 1.259 26.304 1.00 86.19 98 GLU A O 1
ATOM 759 N N . ILE A 1 99 ? -21.594 2.493 25.446 1.00 86.56 99 ILE A N 1
ATOM 760 C CA . ILE A 1 99 ? -20.495 1.679 25.981 1.00 86.56 99 ILE A CA 1
ATOM 761 C C . ILE A 1 99 ? -20.499 1.714 27.515 1.00 86.56 99 ILE A C 1
ATOM 763 O O . ILE A 1 99 ? -20.332 0.671 28.150 1.00 86.56 99 ILE A O 1
ATOM 767 N N . GLY A 1 100 ? -20.736 2.885 28.113 1.00 84.69 100 GLY A N 1
ATOM 768 C CA . GLY A 1 100 ? -20.847 3.067 29.561 1.00 84.69 100 GLY A CA 1
ATOM 769 C C . GLY A 1 100 ? -21.989 2.253 30.170 1.00 84.69 100 GLY A C 1
ATOM 770 O O . GLY A 1 100 ? -21.777 1.550 31.158 1.00 84.69 100 GLY A O 1
ATOM 771 N N . VAL A 1 101 ? -23.163 2.263 29.529 1.00 87.75 101 VAL A N 1
ATOM 772 C CA . VAL A 1 101 ? -24.312 1.444 29.946 1.00 87.75 101 VAL A CA 1
ATOM 773 C C . VAL A 1 101 ? -24.012 -0.048 29.775 1.00 87.75 101 VAL A C 1
ATOM 775 O O . VAL A 1 101 ? -24.204 -0.824 30.700 1.00 87.75 101 VAL A O 1
ATOM 778 N N . ARG A 1 102 ? -23.452 -0.494 28.643 1.00 85.94 102 ARG A N 1
ATOM 779 C CA . ARG A 1 102 ? -23.087 -1.917 28.459 1.00 85.94 102 ARG A CA 1
ATOM 780 C C . ARG A 1 102 ? -22.088 -2.412 29.508 1.00 85.94 102 ARG A C 1
ATOM 782 O O . ARG A 1 102 ? -22.146 -3.569 29.925 1.00 85.94 102 ARG A O 1
ATOM 789 N N . ARG A 1 103 ? -21.172 -1.544 29.937 1.00 85.12 103 ARG A N 1
ATOM 790 C CA . ARG A 1 103 ? -20.152 -1.861 30.939 1.00 85.12 103 ARG A CA 1
ATOM 791 C C . ARG A 1 103 ? -20.735 -1.999 32.347 1.00 85.12 103 ARG A C 1
ATOM 793 O O . ARG A 1 103 ? -20.272 -2.867 33.082 1.00 85.12 103 ARG A O 1
ATOM 800 N N . SER A 1 104 ? -21.763 -1.226 32.712 1.00 88.31 104 SER A N 1
ATOM 801 C CA . SER A 1 104 ? -22.448 -1.391 34.006 1.00 88.31 104 SER A CA 1
ATOM 802 C C . SER A 1 104 ? -23.236 -2.704 34.097 1.00 88.31 104 SER A C 1
ATOM 804 O O . SER A 1 104 ? -23.348 -3.269 35.180 1.00 88.31 104 SER A O 1
ATOM 806 N N . PHE A 1 105 ? -23.675 -3.252 32.959 1.00 85.56 105 PHE A N 1
ATOM 807 C CA . PHE A 1 105 ? -24.261 -4.596 32.850 1.00 85.56 105 PHE A CA 1
ATOM 808 C C . PHE A 1 105 ? -23.222 -5.737 32.754 1.00 85.56 105 PHE A C 1
ATOM 810 O O . PHE A 1 105 ? -23.581 -6.877 32.466 1.00 85.56 105 PHE A O 1
ATOM 817 N N . GLY A 1 106 ? -21.933 -5.463 32.995 1.00 85.94 106 GLY A N 1
ATOM 818 C CA . GLY A 1 106 ? -20.891 -6.493 33.105 1.00 85.94 106 GLY A CA 1
ATOM 819 C C . GLY A 1 106 ? -20.118 -6.804 31.818 1.00 85.94 106 GLY A C 1
ATOM 820 O O . GLY A 1 106 ? -19.334 -7.754 31.791 1.00 85.94 106 GLY A O 1
ATOM 821 N N . ALA A 1 107 ? -20.278 -6.019 30.746 1.00 86.94 107 ALA A N 1
ATOM 822 C CA . ALA A 1 107 ? -19.442 -6.182 29.556 1.00 86.94 107 ALA A CA 1
ATOM 823 C C . ALA A 1 107 ? -17.963 -5.871 29.863 1.00 86.94 107 ALA A C 1
ATOM 825 O O . ALA A 1 107 ? -17.616 -4.789 30.339 1.00 86.94 107 ALA A O 1
ATOM 826 N N . THR A 1 108 ? -17.068 -6.813 29.557 1.00 87.69 108 THR A N 1
ATOM 827 C CA . THR A 1 108 ? -15.623 -6.656 29.777 1.00 87.69 108 THR A CA 1
ATOM 828 C C . THR A 1 108 ? -15.009 -5.694 28.754 1.00 87.69 108 THR A C 1
ATOM 830 O O . THR A 1 108 ? -15.265 -5.832 27.557 1.00 87.69 108 THR A O 1
ATOM 833 N N . ASN A 1 109 ? -14.106 -4.800 29.184 1.00 84.62 109 ASN A N 1
ATOM 834 C CA . ASN A 1 109 ? -13.387 -3.861 28.298 1.00 84.62 109 ASN A CA 1
ATOM 835 C C . ASN A 1 109 ? -12.757 -4.534 27.080 1.00 84.62 109 ASN A C 1
ATOM 837 O O . ASN A 1 109 ? -12.827 -4.014 25.972 1.00 84.62 109 ASN A O 1
ATOM 841 N N . ARG A 1 110 ? -12.181 -5.722 27.288 1.00 88.56 110 ARG A N 1
ATOM 842 C CA . ARG A 1 110 ? -11.532 -6.499 26.234 1.00 88.56 110 ARG A CA 1
ATOM 843 C C . ARG A 1 110 ? -12.500 -6.859 25.105 1.00 88.56 110 ARG A C 1
ATOM 845 O O . ARG A 1 110 ? -12.120 -6.806 23.944 1.00 88.56 110 ARG A O 1
ATOM 852 N N . ARG A 1 111 ? -13.755 -7.194 25.428 1.00 89.25 111 ARG A N 1
ATOM 853 C CA . ARG A 1 111 ? -14.771 -7.554 24.427 1.00 89.25 111 ARG A CA 1
ATOM 854 C C . ARG A 1 111 ? -15.160 -6.353 23.567 1.00 89.25 111 ARG A C 1
ATOM 856 O O . ARG A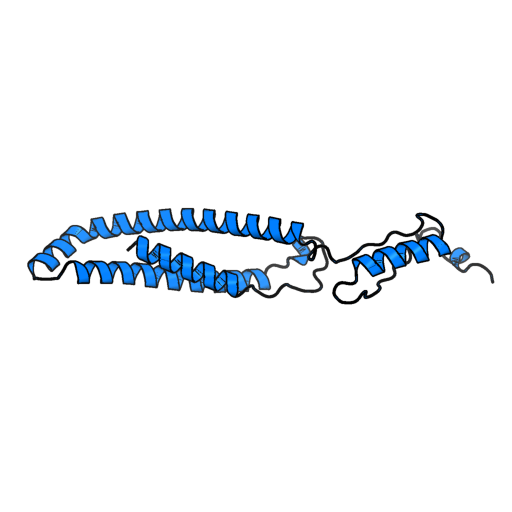 1 111 ? -15.361 -6.508 22.370 1.00 89.25 111 ARG A O 1
ATOM 863 N N . ILE A 1 112 ? -15.247 -5.174 24.180 1.00 86.94 112 ILE A N 1
ATOM 864 C CA . ILE A 1 112 ? -15.582 -3.929 23.480 1.00 86.94 112 ILE A CA 1
ATOM 865 C C . ILE A 1 112 ? -14.428 -3.524 22.561 1.00 86.94 112 ILE A C 1
ATOM 867 O O . ILE A 1 112 ? -14.662 -3.292 21.382 1.00 86.94 112 ILE A O 1
ATOM 871 N N . PHE A 1 113 ? -13.191 -3.553 23.067 1.00 86.88 113 PHE A N 1
ATOM 872 C CA . PHE A 1 113 ? -11.990 -3.279 22.276 1.00 86.88 113 PHE A CA 1
ATOM 873 C C . PHE A 1 113 ? -11.886 -4.188 21.043 1.00 86.88 113 PHE A C 1
ATOM 875 O O . PHE A 1 113 ? -11.803 -3.693 19.927 1.00 86.88 113 PHE A O 1
ATOM 882 N N . PHE A 1 114 ? -11.990 -5.513 21.212 1.00 90.62 114 PHE A N 1
ATOM 883 C CA . PHE A 1 114 ? -11.923 -6.434 20.071 1.00 90.62 114 PHE A CA 1
ATOM 884 C C . PHE A 1 114 ? -13.060 -6.241 19.066 1.00 90.62 114 PHE A C 1
ATOM 886 O O . PHE A 1 114 ? -12.846 -6.453 17.879 1.00 90.62 114 PHE A O 1
ATOM 893 N N . SER A 1 115 ? -14.255 -5.850 19.517 1.00 89.06 115 SER A N 1
ATOM 894 C CA . SER A 1 115 ? -15.369 -5.578 18.607 1.00 89.06 115 SER A CA 1
ATOM 895 C C . SER A 1 115 ? -15.080 -4.377 17.707 1.00 89.06 115 SER A C 1
ATOM 897 O O . SER A 1 115 ? -15.353 -4.458 16.516 1.00 89.06 115 SER A O 1
ATOM 899 N N . ILE A 1 116 ? -14.528 -3.294 18.265 1.00 87.94 116 ILE A N 1
ATOM 900 C CA . ILE A 1 116 ? -14.217 -2.066 17.517 1.00 87.94 116 ILE A CA 1
ATOM 901 C C . ILE A 1 116 ? -13.000 -2.294 16.612 1.00 87.94 116 ILE A C 1
ATOM 903 O O . ILE A 1 116 ? -13.050 -1.982 15.426 1.00 87.94 116 ILE A O 1
ATOM 907 N N . MET A 1 117 ? -11.949 -2.935 17.132 1.00 90.75 117 MET A N 1
ATOM 908 C CA . MET A 1 117 ? -10.778 -3.326 16.345 1.00 90.75 117 MET A CA 1
ATOM 909 C C . MET A 1 117 ? -11.182 -4.186 15.139 1.00 90.75 117 MET A C 1
ATOM 911 O O . MET A 1 117 ? -10.732 -3.940 14.023 1.00 90.75 117 MET A O 1
ATOM 915 N N . LEU A 1 118 ? -12.060 -5.177 15.336 1.00 93.12 118 LEU A N 1
ATOM 916 C CA . LEU A 1 118 ? -12.531 -6.040 14.253 1.00 93.12 118 LEU A CA 1
ATOM 917 C C . LEU A 1 118 ? -13.425 -5.285 13.259 1.00 93.12 118 LEU A C 1
ATOM 919 O O . LEU A 1 118 ? -13.283 -5.501 12.060 1.00 93.12 118 LEU A O 1
ATOM 923 N N . GLU A 1 119 ? -14.306 -4.396 13.728 1.00 91.50 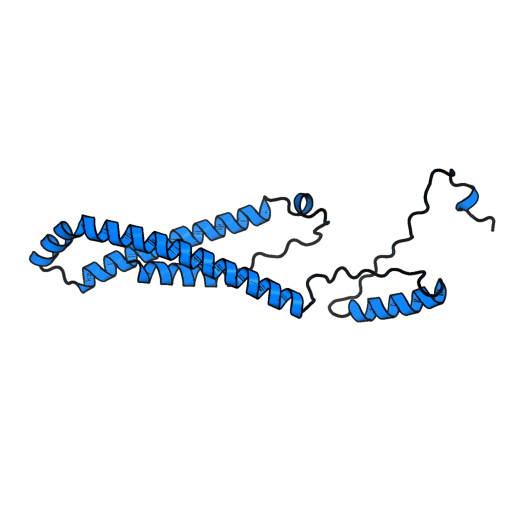119 GLU A N 1
ATOM 924 C CA . GLU A 1 119 ? -15.125 -3.525 12.868 1.00 91.50 119 GLU A CA 1
ATOM 925 C C . GLU A 1 119 ? -14.229 -2.698 11.932 1.00 91.50 119 GLU A C 1
ATOM 927 O O . GLU A 1 119 ? -14.415 -2.724 10.713 1.00 91.50 119 GLU A O 1
ATOM 932 N N . SER A 1 120 ? -13.190 -2.062 12.482 1.00 92.06 120 SER A N 1
ATOM 933 C CA . SER A 1 120 ? -12.225 -1.269 11.717 1.00 92.06 120 SER A CA 1
ATOM 934 C C . SER A 1 120 ? -11.375 -2.115 10.766 1.00 92.06 120 SER A C 1
ATOM 936 O O . SER A 1 120 ? -11.217 -1.743 9.605 1.00 92.06 120 SER A O 1
ATOM 938 N N . VAL A 1 121 ? -10.854 -3.267 11.205 1.00 93.88 121 VAL A N 1
ATOM 939 C CA . VAL A 1 121 ? -10.052 -4.165 10.351 1.00 93.88 121 VAL A CA 1
ATOM 940 C C . VAL A 1 121 ? -10.877 -4.714 9.190 1.00 93.88 121 VAL A C 1
ATOM 942 O O . VAL A 1 121 ? -10.409 -4.730 8.054 1.00 93.88 121 VAL A O 1
ATOM 945 N N . VAL A 1 122 ? -12.114 -5.149 9.437 1.00 94.69 122 VAL A N 1
ATOM 946 C CA . VAL A 1 122 ? -12.988 -5.651 8.369 1.00 94.69 122 VAL A CA 1
ATOM 947 C C . VAL A 1 122 ? -13.297 -4.532 7.375 1.00 94.69 122 VAL A C 1
ATOM 949 O O . VAL A 1 122 ? -13.206 -4.753 6.167 1.00 94.69 122 VAL A O 1
ATOM 952 N N . ALA A 1 123 ? -13.589 -3.322 7.859 1.00 92.62 123 ALA A N 1
ATOM 953 C CA . ALA A 1 123 ? -13.826 -2.171 6.996 1.00 92.62 123 ALA A CA 1
ATOM 954 C C . ALA A 1 123 ? -12.606 -1.839 6.116 1.00 92.62 123 ALA A C 1
ATOM 956 O O . ALA A 1 123 ? -12.764 -1.636 4.909 1.00 92.62 123 ALA A O 1
ATOM 957 N N . THR A 1 124 ? -11.386 -1.830 6.671 1.00 93.81 124 THR A N 1
ATOM 958 C CA . THR A 1 124 ? -10.177 -1.530 5.885 1.00 93.81 124 THR A CA 1
ATOM 959 C C . THR A 1 124 ? -9.797 -2.645 4.920 1.00 93.81 124 THR A C 1
ATOM 961 O O . THR A 1 124 ? -9.351 -2.346 3.814 1.00 93.81 124 THR A O 1
ATOM 964 N N . VAL A 1 125 ? -10.012 -3.915 5.273 1.00 94.81 125 VAL A N 1
ATOM 965 C CA . VAL A 1 125 ? -9.792 -5.048 4.359 1.00 94.81 125 VAL A CA 1
ATOM 966 C C . VAL A 1 125 ? -10.741 -4.970 3.168 1.00 94.81 125 VAL A C 1
ATOM 968 O O . VAL A 1 125 ? -10.294 -5.082 2.027 1.00 94.81 125 VAL A O 1
ATOM 971 N N . VAL A 1 126 ? -12.034 -4.726 3.405 1.00 95.81 126 VAL A N 1
ATOM 972 C CA . VAL A 1 126 ? -13.023 -4.582 2.325 1.00 95.81 126 VAL A CA 1
ATOM 973 C C . VAL A 1 126 ? -12.656 -3.408 1.416 1.00 95.81 126 VAL A C 1
ATOM 975 O O . VAL A 1 126 ? -12.613 -3.571 0.197 1.00 95.81 126 VAL A O 1
ATOM 978 N N . ALA A 1 127 ? -12.311 -2.252 1.989 1.00 94.25 127 ALA A N 1
ATOM 979 C CA . ALA A 1 127 ? -11.854 -1.098 1.218 1.00 94.25 127 ALA A CA 1
ATOM 980 C C . ALA A 1 127 ? -10.575 -1.399 0.411 1.00 94.25 127 ALA A C 1
ATOM 982 O O . ALA A 1 127 ? -10.478 -1.011 -0.752 1.00 94.25 127 ALA A O 1
ATOM 983 N N . GLY A 1 128 ? -9.620 -2.133 0.992 1.00 94.62 128 GLY A N 1
ATOM 984 C CA . GLY A 1 128 ? -8.384 -2.548 0.329 1.00 94.62 128 GLY A CA 1
ATOM 985 C C . GLY A 1 128 ? -8.630 -3.472 -0.865 1.00 94.62 128 GLY A C 1
ATOM 986 O O . GLY A 1 128 ? -8.083 -3.241 -1.941 1.00 94.62 128 GLY A O 1
ATOM 987 N N . VAL A 1 129 ? -9.502 -4.474 -0.716 1.00 95.62 129 VAL A N 1
ATOM 988 C CA . VAL A 1 129 ? -9.895 -5.375 -1.815 1.00 95.62 129 VAL A CA 1
ATOM 989 C C . VAL A 1 129 ? -10.566 -4.595 -2.946 1.00 95.62 129 VAL A C 1
ATOM 991 O O . VAL A 1 129 ? -10.210 -4.775 -4.110 1.00 95.62 129 VAL A O 1
ATOM 994 N N . VAL A 1 130 ? -11.488 -3.686 -2.616 1.00 96.62 130 VAL A N 1
ATOM 995 C CA . VAL A 1 130 ? -12.134 -2.813 -3.609 1.00 96.62 130 VAL A CA 1
ATOM 996 C C . VAL A 1 130 ? -11.100 -1.935 -4.319 1.00 96.62 130 VAL A C 1
ATOM 998 O O . VAL A 1 130 ? -11.126 -1.833 -5.544 1.00 96.62 130 VAL A O 1
ATOM 1001 N N . GLY A 1 131 ? -10.141 -1.364 -3.585 1.00 94.88 131 GLY A N 1
ATOM 1002 C CA . GLY A 1 131 ? -9.044 -0.582 -4.155 1.00 94.88 131 GLY A CA 1
ATOM 1003 C C . GLY A 1 131 ? -8.178 -1.381 -5.135 1.00 94.88 131 GLY A C 1
ATOM 1004 O O . GLY A 1 131 ? -7.861 -0.881 -6.213 1.00 94.88 131 GLY A O 1
ATOM 1005 N N . ILE A 1 132 ? -7.853 -2.639 -4.813 1.00 94.50 132 ILE A N 1
ATOM 1006 C CA . ILE A 1 132 ? -7.105 -3.537 -5.709 1.00 94.50 132 ILE A CA 1
ATOM 1007 C C . ILE A 1 132 ? -7.894 -3.796 -6.997 1.00 94.50 132 ILE A C 1
ATOM 1009 O O . ILE A 1 132 ? -7.334 -3.693 -8.087 1.00 94.50 132 ILE A O 1
ATOM 1013 N N . ILE A 1 133 ? -9.194 -4.087 -6.895 1.00 94.62 133 ILE A N 1
ATOM 1014 C CA . ILE A 1 133 ? -10.055 -4.315 -8.067 1.00 94.62 133 ILE A CA 1
ATOM 1015 C C . ILE A 1 133 ? -10.081 -3.071 -8.963 1.00 94.62 133 ILE A C 1
ATOM 1017 O O . ILE A 1 133 ? -9.890 -3.182 -10.174 1.00 94.62 133 ILE A O 1
ATOM 1021 N N . ILE A 1 134 ? -10.254 -1.885 -8.373 1.00 94.88 134 ILE A N 1
ATOM 1022 C CA . ILE A 1 134 ? -10.236 -0.614 -9.109 1.00 94.88 134 ILE A CA 1
ATOM 1023 C C . ILE A 1 134 ? -8.883 -0.405 -9.796 1.00 94.88 134 ILE A C 1
ATOM 1025 O O . ILE A 1 134 ? -8.857 -0.026 -10.964 1.00 94.88 134 ILE A O 1
ATOM 1029 N N . ALA A 1 135 ? -7.767 -0.694 -9.121 1.00 91.56 135 ALA A N 1
ATOM 1030 C CA . ALA A 1 135 ? -6.431 -0.564 -9.700 1.00 91.56 135 ALA A CA 1
ATOM 1031 C C . ALA A 1 135 ? -6.225 -1.490 -10.912 1.00 91.56 135 ALA A C 1
ATOM 1033 O O . ALA A 1 135 ? -5.692 -1.059 -11.936 1.00 91.56 135 ALA A O 1
ATOM 1034 N N . ILE A 1 136 ? -6.694 -2.741 -10.831 1.00 90.44 136 ILE A N 1
ATOM 1035 C CA . ILE A 1 136 ? -6.629 -3.707 -11.940 1.00 90.44 136 ILE A CA 1
ATOM 1036 C C . ILE A 1 136 ? -7.470 -3.223 -13.129 1.00 90.44 136 ILE A C 1
ATOM 1038 O O . ILE A 1 136 ? -7.011 -3.254 -14.272 1.00 90.44 136 ILE A O 1
ATOM 1042 N N . ILE A 1 137 ? -8.689 -2.743 -12.872 1.00 90.88 137 ILE A N 1
ATOM 1043 C CA . ILE A 1 137 ? -9.571 -2.212 -13.919 1.00 90.88 137 ILE A CA 1
ATOM 1044 C C . ILE A 1 137 ? -8.946 -0.972 -14.563 1.00 90.88 137 ILE A C 1
ATOM 1046 O O . ILE A 1 137 ? -8.891 -0.889 -15.788 1.00 90.88 137 ILE A O 1
ATOM 1050 N N . ALA A 1 138 ? -8.422 -0.039 -13.766 1.00 88.56 138 ALA A N 1
ATOM 1051 C CA . ALA A 1 138 ? -7.769 1.170 -14.260 1.00 88.56 138 ALA A CA 1
ATOM 1052 C C . ALA A 1 138 ? -6.580 0.837 -15.174 1.00 88.56 138 ALA A C 1
ATOM 1054 O O . ALA A 1 138 ? -6.474 1.391 -16.266 1.00 88.56 138 ALA A O 1
ATOM 1055 N N . MET A 1 139 ? -5.747 -0.133 -14.785 1.00 84.94 139 MET A N 1
ATOM 1056 C CA . MET A 1 139 ? -4.630 -0.616 -15.606 1.00 84.94 139 MET A CA 1
ATOM 1057 C C . MET A 1 139 ? -5.095 -1.215 -16.943 1.00 84.94 139 MET A C 1
ATOM 1059 O O . MET A 1 139 ? -4.391 -1.116 -17.948 1.00 84.94 139 MET A O 1
ATOM 1063 N N . ARG A 1 140 ? -6.276 -1.845 -16.981 1.00 83.81 140 ARG A N 1
ATOM 1064 C CA . ARG A 1 140 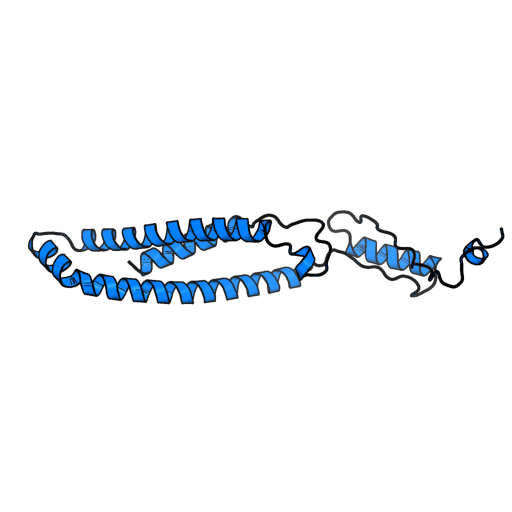? -6.799 -2.469 -18.203 1.00 83.81 140 ARG A CA 1
ATOM 1065 C C . ARG A 1 140 ? -7.491 -1.477 -19.136 1.00 83.81 140 ARG A C 1
ATOM 1067 O O . ARG A 1 140 ? -7.362 -1.624 -20.352 1.00 83.81 140 ARG A O 1
ATOM 1074 N N . VAL A 1 141 ? -8.239 -0.532 -18.569 1.00 85.81 141 VAL A N 1
ATOM 1075 C CA . VAL A 1 141 ? -9.139 0.374 -19.296 1.00 85.81 141 VAL A CA 1
ATOM 1076 C C . VAL A 1 141 ? -8.417 1.614 -19.809 1.00 85.81 141 VAL A C 1
ATOM 1078 O O . VAL A 1 141 ? -8.746 2.077 -20.896 1.00 85.81 141 VAL A O 1
ATOM 1081 N N . ILE A 1 142 ? -7.444 2.152 -19.068 1.00 83.25 142 ILE A N 1
ATOM 1082 C CA . ILE A 1 142 ? -6.753 3.381 -19.471 1.00 83.25 142 ILE A CA 1
ATOM 1083 C C . ILE A 1 142 ? -5.781 3.052 -20.620 1.00 83.25 142 ILE A C 1
ATOM 1085 O O . ILE A 1 142 ? -4.868 2.243 -20.429 1.00 83.25 142 ILE A O 1
ATOM 1089 N N . PRO A 1 143 ? -5.942 3.649 -21.818 1.00 75.19 143 PRO A N 1
ATOM 1090 C CA . PRO A 1 143 ? -5.035 3.429 -22.938 1.00 75.19 143 PRO A CA 1
ATOM 1091 C C . PRO A 1 143 ? -3.745 4.230 -22.728 1.00 75.19 143 PRO A C 1
ATOM 1093 O O . PRO A 1 143 ? -3.605 5.354 -23.213 1.00 75.19 143 PRO A O 1
ATOM 1096 N N . LEU A 1 144 ? -2.792 3.648 -21.991 1.00 70.25 144 LEU A N 1
ATOM 1097 C CA . LEU A 1 144 ? -1.487 4.271 -21.719 1.00 70.25 144 LEU A CA 1
ATOM 1098 C C . LEU A 1 144 ? -0.752 4.671 -23.009 1.00 70.25 144 LEU A C 1
ATOM 1100 O O . LEU A 1 144 ? -0.078 5.693 -23.020 1.00 70.25 144 LEU A O 1
ATOM 1104 N N . GLU A 1 145 ? -0.945 3.916 -24.090 1.00 69.75 145 GLU A N 1
ATOM 1105 C CA . GLU A 1 145 ? -0.381 4.168 -25.426 1.00 69.75 145 GLU A CA 1
ATOM 1106 C C . GLU A 1 145 ? -0.715 5.587 -25.931 1.00 69.75 145 GLU A C 1
ATOM 1108 O O . GLU A 1 145 ? 0.152 6.308 -26.418 1.00 69.75 145 GLU A O 1
ATOM 1113 N N . THR A 1 146 ? -1.956 6.044 -25.721 1.00 71.69 146 THR A N 1
ATOM 1114 C CA . THR A 1 146 ? -2.396 7.384 -26.154 1.00 71.69 146 THR A CA 1
ATOM 1115 C C . THR A 1 146 ? -1.867 8.517 -25.275 1.00 71.69 146 THR A C 1
ATOM 1117 O O . THR A 1 146 ? -1.703 9.635 -25.755 1.00 71.69 146 THR A O 1
ATOM 1120 N N . LEU A 1 147 ? -1.587 8.240 -23.997 1.00 68.38 147 LEU A N 1
ATOM 1121 C CA . LEU A 1 147 ? -1.071 9.231 -23.046 1.00 68.38 147 LEU A CA 1
ATOM 1122 C C . LEU A 1 147 ? 0.452 9.371 -23.124 1.00 68.38 147 LEU A C 1
ATOM 1124 O O . LEU A 1 147 ? 0.976 10.459 -22.913 1.00 68.38 147 LEU A O 1
ATOM 1128 N N . MET A 1 148 ? 1.152 8.273 -23.406 1.00 67.38 148 MET A N 1
ATOM 1129 C CA . MET A 1 148 ? 2.614 8.205 -23.409 1.00 67.38 148 MET A CA 1
ATOM 1130 C C . MET A 1 148 ? 3.232 8.412 -24.797 1.00 67.38 148 MET A C 1
ATOM 1132 O O . MET A 1 148 ? 4.447 8.548 -24.875 1.00 67.38 148 MET A O 1
ATOM 1136 N N . GLN A 1 149 ? 2.429 8.428 -25.873 1.00 65.44 149 GLN A N 1
ATOM 1137 C CA . GLN A 1 149 ? 2.899 8.496 -27.269 1.00 65.44 149 GLN A CA 1
ATOM 1138 C C . GLN A 1 149 ? 3.946 7.418 -27.616 1.00 65.44 149 GLN A C 1
ATOM 1140 O O . GLN A 1 149 ? 4.768 7.601 -28.510 1.00 65.44 149 GLN A O 1
ATOM 1145 N N . THR A 1 150 ? 3.925 6.292 -26.902 1.00 64.50 150 THR A N 1
ATOM 1146 C CA . THR A 1 150 ? 4.843 5.167 -27.085 1.00 64.50 150 THR A CA 1
ATOM 1147 C C . THR A 1 150 ? 4.056 3.885 -27.316 1.00 64.50 150 THR A C 1
ATOM 1149 O O . THR A 1 150 ? 3.047 3.627 -26.652 1.00 64.50 150 THR A O 1
ATOM 1152 N N . GLU A 1 151 ? 4.515 3.068 -28.265 1.00 58.53 151 GLU A N 1
ATOM 1153 C CA . GLU A 1 151 ? 3.935 1.752 -28.519 1.00 58.53 151 GLU A CA 1
ATOM 1154 C C . GLU A 1 151 ? 4.317 0.795 -27.384 1.00 58.53 151 GLU A C 1
ATOM 1156 O O . GLU A 1 151 ? 5.433 0.279 -27.298 1.00 58.53 151 GLU A O 1
ATOM 1161 N N . ILE A 1 152 ? 3.381 0.568 -26.461 1.00 59.66 152 ILE A N 1
ATOM 1162 C CA . ILE A 1 152 ? 3.560 -0.397 -25.376 1.00 59.66 152 ILE A CA 1
ATOM 1163 C C . ILE A 1 152 ? 3.257 -1.793 -25.929 1.00 59.66 152 ILE A C 1
ATOM 1165 O O . ILE A 1 152 ? 2.148 -2.305 -25.795 1.00 59.66 152 ILE A O 1
ATOM 1169 N N . THR A 1 153 ? 4.267 -2.428 -26.526 1.00 56.78 153 THR A N 1
ATOM 1170 C CA . THR A 1 153 ? 4.178 -3.807 -27.045 1.00 56.78 153 THR A CA 1
ATOM 1171 C C . THR A 1 153 ? 3.846 -4.834 -25.957 1.00 56.78 153 THR A C 1
ATOM 1173 O O . THR A 1 153 ? 3.207 -5.847 -26.237 1.00 56.78 153 THR A O 1
ATOM 1176 N N . ASN A 1 154 ? 4.234 -4.591 -24.699 1.00 61.34 154 ASN A N 1
ATOM 1177 C CA . ASN A 1 154 ? 3.968 -5.524 -23.606 1.00 61.34 154 ASN A CA 1
ATOM 1178 C C . ASN A 1 154 ? 3.462 -4.790 -22.359 1.00 61.34 154 ASN A C 1
ATOM 1180 O O . ASN A 1 154 ? 4.198 -4.031 -21.726 1.00 61.34 154 ASN A O 1
ATOM 1184 N N . ARG A 1 155 ? 2.193 -5.007 -21.994 1.00 65.69 155 ARG A N 1
ATOM 1185 C CA . ARG A 1 155 ? 1.619 -4.432 -20.768 1.00 65.69 155 ARG A CA 1
ATOM 1186 C C . ARG A 1 155 ? 2.180 -5.188 -19.561 1.00 65.69 155 ARG A C 1
ATOM 1188 O O . ARG A 1 155 ? 2.016 -6.409 -19.508 1.00 65.69 155 ARG A O 1
ATOM 1195 N N . PRO A 1 156 ? 2.821 -4.510 -18.593 1.00 71.81 156 PRO A N 1
ATOM 1196 C CA . PRO A 1 156 ? 3.402 -5.196 -17.450 1.00 71.81 156 PRO A CA 1
ATOM 1197 C C . PRO A 1 156 ? 2.304 -5.893 -16.627 1.00 71.81 156 PRO A C 1
ATOM 1199 O O . PRO A 1 156 ? 1.227 -5.321 -16.431 1.00 71.81 156 PRO A O 1
ATOM 1202 N N . PRO A 1 157 ? 2.548 -7.124 -16.142 1.00 79.12 157 PRO A N 1
ATOM 1203 C CA . PRO A 1 157 ? 1.594 -7.828 -15.297 1.00 79.12 157 PRO A CA 1
ATOM 1204 C C . PRO A 1 157 ? 1.411 -7.098 -13.961 1.00 79.12 157 PRO A C 1
ATOM 1206 O O . PRO A 1 157 ? 2.352 -6.520 -13.414 1.00 79.12 157 PRO A O 1
ATOM 1209 N N . PHE A 1 158 ? 0.194 -7.150 -13.415 1.00 83.81 158 PHE A N 1
ATOM 1210 C CA . PHE A 1 158 ? -0.115 -6.513 -12.138 1.00 83.81 158 PHE A CA 1
ATOM 1211 C C . PHE A 1 158 ? 0.731 -7.127 -11.001 1.00 83.81 158 PHE A C 1
ATOM 1213 O O . PHE A 1 158 ? 0.699 -8.348 -10.804 1.00 83.81 158 PHE A O 1
ATOM 1220 N N . PRO A 1 159 ? 1.478 -6.314 -10.228 1.00 86.75 159 PRO A N 1
ATOM 1221 C CA . PRO A 1 159 ? 2.366 -6.813 -9.185 1.00 86.75 159 PRO A CA 1
ATOM 1222 C C . PRO A 1 159 ? 1.565 -7.265 -7.957 1.00 86.75 159 PRO A C 1
ATOM 1224 O O . PRO A 1 159 ? 1.281 -6.489 -7.044 1.00 86.75 159 PRO A O 1
ATOM 1227 N N . MET A 1 160 ? 1.234 -8.557 -7.903 1.00 89.56 160 MET A N 1
ATOM 1228 C CA . MET A 1 160 ? 0.464 -9.145 -6.796 1.00 89.56 160 MET A CA 1
ATOM 1229 C C . MET A 1 160 ? 1.136 -8.959 -5.427 1.00 89.56 160 MET A C 1
ATOM 1231 O O . MET A 1 160 ? 0.449 -8.786 -4.423 1.00 89.56 160 MET A O 1
ATOM 1235 N N . SER A 1 161 ? 2.471 -8.934 -5.371 1.00 89.88 161 SER A N 1
ATOM 1236 C CA . SER A 1 161 ? 3.223 -8.677 -4.135 1.00 89.88 161 SER A CA 1
ATOM 1237 C C . SER A 1 161 ? 2.893 -7.312 -3.526 1.00 89.88 161 SER A C 1
ATOM 1239 O O . SER A 1 161 ? 2.652 -7.223 -2.324 1.00 89.88 161 SER A O 1
ATOM 1241 N N . ALA A 1 162 ? 2.806 -6.263 -4.349 1.00 89.56 162 ALA A N 1
ATOM 1242 C CA . ALA A 1 162 ? 2.457 -4.920 -3.898 1.00 89.56 162 ALA A CA 1
ATOM 1243 C C . ALA A 1 162 ? 1.020 -4.859 -3.359 1.00 89.56 162 ALA A C 1
ATOM 1245 O O . ALA A 1 162 ? 0.769 -4.192 -2.356 1.00 89.56 162 ALA A O 1
ATO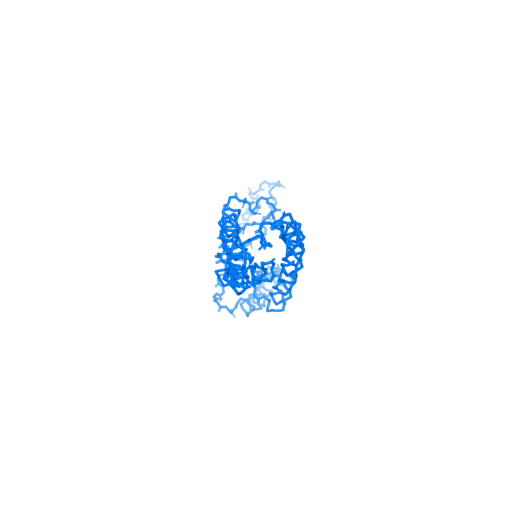M 1246 N N . ALA A 1 163 ? 0.094 -5.605 -3.967 1.00 91.81 163 ALA A N 1
ATOM 1247 C CA . ALA A 1 163 ? -1.280 -5.700 -3.484 1.00 91.81 163 ALA A CA 1
ATOM 1248 C C . ALA A 1 163 ? -1.367 -6.375 -2.110 1.00 91.81 163 ALA A C 1
ATOM 1250 O O . ALA A 1 163 ? -2.056 -5.867 -1.227 1.00 91.81 163 ALA A O 1
ATOM 1251 N N . PHE A 1 164 ? -0.633 -7.470 -1.890 1.00 94.06 164 PHE A N 1
ATOM 1252 C CA . PHE A 1 164 ? -0.591 -8.125 -0.579 1.00 94.06 164 PHE A CA 1
ATOM 1253 C C . PHE A 1 164 ? 0.058 -7.247 0.491 1.00 94.06 164 PHE A C 1
ATOM 1255 O O . PHE A 1 164 ? -0.469 -7.161 1.599 1.00 94.06 164 PHE A O 1
ATOM 1262 N N . ILE A 1 165 ? 1.158 -6.561 0.162 1.00 92.94 165 ILE A N 1
ATOM 1263 C CA . ILE A 1 165 ? 1.806 -5.614 1.079 1.00 92.94 165 ILE A CA 1
ATOM 1264 C C . ILE A 1 165 ? 0.836 -4.484 1.430 1.00 92.94 165 ILE A C 1
ATOM 1266 O O . ILE A 1 165 ? 0.641 -4.200 2.608 1.00 92.94 165 ILE A O 1
ATOM 1270 N N . GLY A 1 166 ? 0.177 -3.887 0.433 1.00 92.62 166 GLY A N 1
ATOM 1271 C CA . GLY A 1 166 ? -0.812 -2.831 0.644 1.00 92.62 166 GLY A CA 1
ATOM 1272 C C . GLY A 1 166 ? -1.996 -3.289 1.496 1.00 92.62 166 GLY A C 1
ATOM 1273 O O . GLY A 1 166 ? -2.397 -2.582 2.415 1.00 92.62 166 GLY A O 1
ATOM 1274 N N . LEU A 1 167 ? -2.516 -4.496 1.256 1.00 94.75 167 LEU A N 1
ATOM 1275 C CA . LEU A 1 167 ? -3.623 -5.062 2.029 1.00 94.75 167 LEU A CA 1
ATOM 1276 C C . LEU A 1 167 ? -3.223 -5.351 3.483 1.00 94.75 167 LEU A C 1
ATOM 1278 O O . LEU A 1 167 ? -3.979 -5.041 4.408 1.00 94.75 167 LEU A O 1
ATOM 1282 N N . ALA A 1 168 ? -2.029 -5.906 3.701 1.00 94.50 168 ALA A N 1
ATOM 1283 C CA . ALA A 1 168 ? -1.493 -6.140 5.038 1.00 94.50 168 ALA A CA 1
ATOM 1284 C C . ALA A 1 168 ? -1.299 -4.813 5.785 1.00 94.50 168 ALA A C 1
ATOM 1286 O O . ALA A 1 168 ? -1.699 -4.674 6.941 1.00 94.50 168 ALA A O 1
ATOM 1287 N N . ALA A 1 1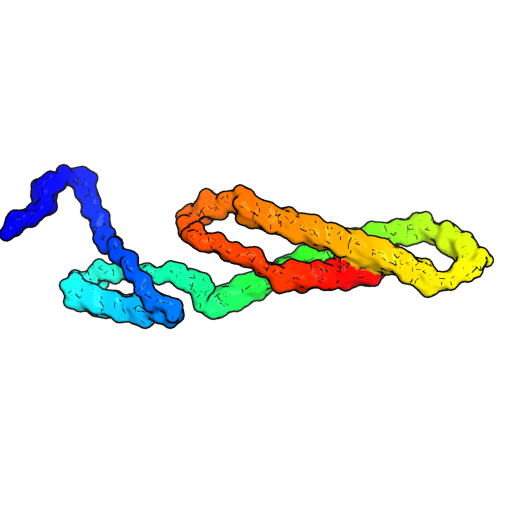69 ? -0.755 -3.812 5.095 1.00 93.25 169 ALA A N 1
ATOM 1288 C CA . ALA A 1 169 ? -0.521 -2.490 5.647 1.00 93.25 169 ALA A CA 1
ATOM 1289 C C . ALA A 1 169 ? -1.854 -1.786 5.995 1.00 93.25 169 ALA A C 1
ATOM 1291 O O . ALA A 1 169 ? -2.004 -1.264 7.101 1.00 93.25 169 ALA A O 1
ATOM 1292 N N . ALA A 1 170 ? -2.860 -1.845 5.116 1.00 92.69 170 ALA A N 1
ATOM 1293 C CA . ALA A 1 170 ? -4.209 -1.326 5.368 1.00 92.69 170 ALA A CA 1
ATOM 1294 C C . ALA A 1 170 ? -4.912 -2.028 6.544 1.00 92.69 170 ALA A C 1
ATOM 1296 O O . ALA A 1 170 ? -5.601 -1.383 7.338 1.00 92.69 170 ALA A O 1
ATOM 1297 N N . SER A 1 171 ? -4.709 -3.338 6.701 1.00 93.50 171 SER A N 1
ATOM 1298 C CA . SER A 1 171 ? -5.215 -4.088 7.860 1.00 93.50 171 SER A CA 1
ATOM 1299 C C . SER A 1 171 ? -4.568 -3.604 9.159 1.00 93.50 171 SER A C 1
ATOM 1301 O O . SER A 1 171 ? -5.264 -3.398 10.152 1.00 93.50 171 SER A O 1
ATOM 1303 N N . GLY A 1 172 ? -3.255 -3.346 9.141 1.00 93.69 172 GLY A N 1
ATOM 1304 C CA . GLY A 1 172 ? -2.537 -2.761 10.276 1.00 93.69 172 GLY A CA 1
ATOM 1305 C C . GLY A 1 172 ? -3.072 -1.379 10.658 1.00 93.69 172 GLY A C 1
ATOM 1306 O O . GLY A 1 172 ? -3.294 -1.109 11.835 1.00 93.69 172 GLY A O 1
ATOM 1307 N N . VAL A 1 173 ? -3.370 -0.531 9.670 1.00 92.44 173 VAL A N 1
ATOM 1308 C CA . VAL A 1 173 ? -4.023 0.769 9.899 1.00 92.44 173 VAL A CA 1
ATOM 1309 C C . VAL A 1 173 ? -5.417 0.603 10.506 1.00 92.44 173 VAL A C 1
ATOM 1311 O O . VAL A 1 173 ? -5.750 1.311 11.452 1.00 92.44 173 VAL A O 1
ATOM 1314 N N . GLY A 1 174 ? -6.216 -0.348 10.015 1.00 92.25 174 GLY A N 1
ATOM 1315 C CA . GLY A 1 174 ? -7.534 -0.650 10.582 1.00 92.25 174 GLY A CA 1
ATOM 1316 C C . GLY A 1 174 ? -7.458 -1.087 12.044 1.00 92.25 174 GLY A C 1
ATOM 1317 O O . GLY A 1 174 ? -8.233 -0.610 12.867 1.00 92.25 174 GLY A O 1
ATOM 1318 N N . ALA A 1 175 ? -6.475 -1.921 12.387 1.00 92.44 175 ALA A N 1
ATOM 1319 C CA . ALA A 1 175 ? -6.246 -2.361 13.762 1.00 92.44 175 ALA A CA 1
ATOM 1320 C C . ALA A 1 175 ? -5.781 -1.230 14.692 1.00 92.44 175 ALA A C 1
ATOM 1322 O O . ALA A 1 175 ? -6.066 -1.280 15.881 1.00 92.44 175 ALA A O 1
ATOM 1323 N N . LEU A 1 176 ? -5.067 -0.226 14.172 1.00 90.88 176 LEU A N 1
ATOM 1324 C CA . LEU A 1 176 ? -4.669 0.959 14.943 1.00 90.88 176 LEU A CA 1
ATOM 1325 C C . LEU A 1 176 ? -5.813 1.965 15.108 1.00 90.88 176 LEU A C 1
ATOM 1327 O O . LEU A 1 176 ? -5.826 2.726 16.073 1.00 90.88 176 LEU A O 1
ATOM 1331 N N . ALA A 1 177 ? -6.732 2.012 14.143 1.00 87.31 177 ALA A N 1
ATOM 1332 C CA . ALA A 1 177 ? -7.851 2.940 14.157 1.00 87.31 177 ALA A CA 1
ATOM 1333 C C . ALA A 1 177 ? -9.015 2.470 15.044 1.00 87.31 177 ALA A C 1
ATOM 1335 O O . ALA A 1 177 ? -9.744 3.324 15.547 1.00 87.31 177 ALA A O 1
ATOM 1336 N N . GLY A 1 178 ? -9.231 1.158 15.195 1.00 82.00 178 GLY A N 1
ATOM 1337 C CA . GLY A 1 178 ? -10.271 0.588 16.066 1.00 82.00 178 GLY A CA 1
ATOM 1338 C C . GLY A 1 178 ? -9.803 0.338 17.493 1.00 82.00 178 GLY A C 1
ATOM 1339 O O . GLY A 1 178 ? -10.626 0.547 18.411 1.00 82.00 178 GLY A O 1
#

pLDDT: mean 81.87, std 12.04, range [42.25, 96.62]

Foldseek 3Di:
DPPPVVVDDPPDDDDDDDDDDDQDPPRQVVVQVVVLVVCCVVPNNPPDDGDDPVPPPPPVVVVVVVVVVVVVVVVVLVVVLVVLLVVLVVVCVVCVVVVVVVVVVPDDPVVVLVVQLVVLLVVLLVVLVVVVVVVVVCLVPDPVCVVVVDPCPDRDDDDVVVSVVSSVVSSVSSNVSD

Sequence (178 aa):
AEPFERLLPATVQPEEPTFEVWAGAGRSKEMTALAKTYFDGVFGRGATNVYDNDFGQSEDFNRVFTLSVTGAGVFIMVLGALGLINISLVTVRQRIHEIGVRRSFGATNRRIFFSIMLESVVATVVAGVVGIIIAIIAMRVIPLETLMQTEITNRPPFPMSAAFIGLAAASGVGALAG

Secondary structure (DSSP, 8-state):
---GGGGS-TT-PPPP--------TT-HHHHHHHHHHHHHHHH-TT------S-TT--HHHHHHHHHHHHHHHHHHHHHHHHHHHHHHHHHHHHTHHHHHHHHHTT--HHHHHHHHHHHHHHHHHHHHHHHHHHHHHHHHHS-HHHHH-S--SSPPPP-HHHHHHHHHHHHHHHHHH-

InterPro domains:
  IPR003838 ABC3 transporter permease, C-terminal [PF02687] (72-174)
  IPR050250 Macrolide Exporter MacB [PTHR30572] (61-177)

Organism: NCBI:txid1403939

Radius of gyration: 29.44 Å; chains: 1; bounding box: 57×26×96 Å